Protein AF-A0AA97B9Y9-F1 (afdb_monomer_lite)

Secondary structure (DSSP, 8-state):
---SSSHHHHHHHHHHHHHHHHHHHHHHHHHTT-----PPPHHHHHHHHSTTTHHHHHHHHHHHH---HHHHHHHHHHHHHHHHHHHT-

Radius of gyration: 20.2 Å; chains: 1; bounding box: 50×32×57 Å

Structure (mmCIF, N/CA/C/O backbone):
data_AF-A0AA97B9Y9-F1
#
_entry.id   AF-A0AA97B9Y9-F1
#
loop_
_atom_site.group_PDB
_atom_site.id
_atom_site.type_symbol
_atom_site.label_atom_id
_atom_site.label_alt_id
_atom_site.label_comp_id
_atom_site.label_asym_id
_atom_site.label_entity_id
_atom_site.label_seq_id
_atom_site.pdbx_PDB_ins_code
_atom_site.Cartn_x
_atom_site.Cartn_y
_atom_site.Cartn_z
_atom_site.occupancy
_atom_site.B_iso_or_equiv
_atom_site.auth_seq_id
_atom_site.auth_comp_id
_atom_site.auth_asym_id
_atom_site.auth_atom_id
_atom_site.pdbx_PDB_model_num
ATOM 1 N N . MET A 1 1 ? 38.855 10.175 -38.513 1.00 45.97 1 MET A N 1
ATOM 2 C CA . MET A 1 1 ? 37.404 10.071 -38.802 1.00 45.97 1 MET A CA 1
ATOM 3 C C . MET A 1 1 ? 36.921 8.634 -38.584 1.00 45.97 1 MET A C 1
ATOM 5 O O . MET A 1 1 ? 36.711 7.921 -39.550 1.00 45.97 1 MET A O 1
ATOM 9 N N . ILE A 1 2 ? 36.770 8.193 -37.329 1.00 48.09 2 ILE A N 1
ATOM 10 C CA . ILE A 1 2 ? 36.139 6.903 -36.964 1.00 48.09 2 ILE A CA 1
ATOM 11 C C . ILE A 1 2 ? 35.674 6.994 -35.501 1.00 48.09 2 ILE A C 1
ATOM 13 O O . ILE A 1 2 ? 36.324 6.473 -34.605 1.00 48.09 2 ILE A O 1
ATOM 17 N N . SER A 1 3 ? 34.587 7.723 -35.227 1.00 44.91 3 SER A N 1
ATOM 18 C CA . SER A 1 3 ? 34.043 7.799 -33.854 1.00 44.91 3 SER A CA 1
ATOM 19 C C . SER A 1 3 ? 32.519 7.728 -33.740 1.00 44.91 3 SER A C 1
ATOM 21 O O . SER A 1 3 ? 32.015 7.844 -32.631 1.00 44.91 3 SER A O 1
ATOM 23 N N . SER A 1 4 ? 31.765 7.464 -34.814 1.00 50.84 4 SER A N 1
ATOM 24 C CA . SER A 1 4 ? 30.296 7.628 -34.756 1.00 50.84 4 SER A CA 1
ATOM 25 C C . SER A 1 4 ? 29.445 6.365 -34.947 1.00 50.84 4 SER A C 1
ATOM 27 O O . SER A 1 4 ? 28.227 6.482 -34.930 1.00 50.84 4 SER A O 1
ATOM 29 N N . SER A 1 5 ? 30.011 5.157 -35.085 1.00 51.38 5 SER A N 1
ATOM 30 C CA . SER A 1 5 ? 29.203 3.962 -35.444 1.00 51.38 5 SER A CA 1
ATOM 31 C C . SER A 1 5 ? 28.964 2.922 -34.340 1.00 51.38 5 SER A C 1
ATOM 33 O O . SER A 1 5 ? 28.183 1.998 -34.555 1.00 51.38 5 SER A O 1
ATOM 35 N N . ILE A 1 6 ? 29.595 3.031 -33.165 1.00 54.41 6 ILE A N 1
ATOM 36 C CA . ILE A 1 6 ? 29.570 1.950 -32.150 1.00 54.41 6 ILE A CA 1
ATOM 37 C C . ILE A 1 6 ? 28.621 2.271 -30.976 1.00 54.41 6 ILE A C 1
ATOM 39 O O . ILE A 1 6 ? 28.101 1.360 -30.331 1.00 54.41 6 ILE A O 1
ATOM 43 N N . GLY A 1 7 ? 28.317 3.554 -30.742 1.00 56.56 7 GLY A N 1
ATOM 44 C CA . GLY A 1 7 ? 27.512 4.008 -29.600 1.00 56.56 7 GLY A CA 1
ATOM 45 C C . GLY A 1 7 ? 26.084 3.454 -29.575 1.00 56.56 7 GLY A C 1
ATOM 46 O O . GLY A 1 7 ? 25.626 3.004 -28.530 1.00 56.56 7 GLY A O 1
ATOM 47 N N . TRP A 1 8 ? 25.401 3.397 -30.724 1.00 52.94 8 TRP A N 1
ATOM 48 C CA . TRP A 1 8 ? 24.008 2.925 -30.795 1.00 52.94 8 TRP A CA 1
ATOM 49 C C . TRP A 1 8 ? 23.865 1.410 -30.635 1.00 52.94 8 TRP A C 1
ATOM 51 O O . TRP A 1 8 ? 22.852 0.928 -30.139 1.00 52.94 8 TRP A O 1
ATOM 61 N N . LYS A 1 9 ? 24.886 0.639 -31.033 1.00 58.88 9 LYS A N 1
ATOM 62 C CA . LYS A 1 9 ? 24.889 -0.818 -30.840 1.00 58.88 9 LYS A CA 1
ATOM 63 C C . LYS A 1 9 ? 25.019 -1.165 -29.362 1.00 58.88 9 LYS A C 1
ATOM 65 O O . LYS A 1 9 ? 24.328 -2.064 -28.897 1.00 58.88 9 LYS A O 1
ATOM 70 N N . LEU A 1 10 ? 25.868 -0.438 -28.633 1.00 59.22 10 LEU A N 1
ATOM 71 C CA . LEU A 1 10 ? 26.098 -0.677 -27.213 1.00 59.22 10 LEU A CA 1
ATOM 72 C C . LEU A 1 10 ? 24.880 -0.293 -26.362 1.00 59.22 10 LEU A C 1
ATOM 74 O O . LEU A 1 10 ? 24.491 -1.065 -25.492 1.00 59.22 10 LEU A O 1
ATOM 78 N N . THR A 1 11 ? 24.226 0.838 -26.651 1.00 62.88 11 THR A N 1
ATOM 79 C CA . THR A 1 11 ? 22.986 1.232 -25.960 1.00 62.88 11 THR A CA 1
ATOM 80 C C . THR A 1 11 ? 21.833 0.272 -26.249 1.00 62.88 11 THR A C 1
ATOM 82 O O . THR A 1 11 ? 21.099 -0.092 -25.332 1.00 62.88 11 THR A O 1
ATOM 85 N N . HIS A 1 12 ? 21.705 -0.208 -27.488 1.00 62.81 12 HIS A N 1
ATOM 86 C CA . HIS A 1 12 ? 20.679 -1.182 -27.865 1.00 62.81 12 HIS A CA 1
ATOM 87 C C . HIS A 1 12 ? 20.908 -2.560 -27.218 1.00 62.81 12 HIS A C 1
ATOM 89 O O . HIS A 1 12 ? 19.967 -3.186 -26.733 1.00 62.81 12 HIS A O 1
ATOM 95 N N . LEU A 1 13 ? 22.165 -3.012 -27.142 1.00 61.84 13 LEU A N 1
ATOM 96 C CA . LEU A 1 13 ? 22.542 -4.244 -26.442 1.00 61.84 13 LEU A CA 1
ATOM 97 C C . LEU A 1 13 ? 22.288 -4.155 -24.933 1.00 61.84 13 LEU A C 1
ATOM 99 O O . LEU A 1 13 ? 21.790 -5.117 -24.352 1.00 61.84 13 LEU A O 1
ATOM 103 N N . LEU A 1 14 ? 22.586 -3.014 -24.300 1.00 61.59 14 LEU A N 1
ATOM 104 C CA . LEU A 1 14 ? 22.314 -2.812 -22.874 1.00 61.59 14 LEU A CA 1
ATOM 105 C C . LEU A 1 14 ? 20.805 -2.824 -22.589 1.00 61.59 14 LEU A C 1
ATOM 107 O O . LEU A 1 14 ? 20.368 -3.519 -21.676 1.00 61.59 14 LEU A O 1
ATOM 111 N N . ALA A 1 15 ? 20.010 -2.119 -23.402 1.00 60.62 15 ALA A N 1
ATOM 112 C CA . ALA A 1 15 ? 18.554 -2.084 -23.271 1.00 60.62 15 ALA A CA 1
ATOM 113 C C . ALA A 1 15 ? 17.935 -3.484 -23.410 1.00 60.62 15 ALA A C 1
ATOM 115 O O . ALA A 1 15 ? 17.150 -3.892 -22.560 1.00 60.62 15 ALA A O 1
ATOM 116 N N . LEU A 1 16 ? 18.367 -4.262 -24.410 1.00 61.16 16 LEU A N 1
ATOM 117 C CA . LEU A 1 16 ? 17.884 -5.627 -24.629 1.00 61.16 16 LEU A CA 1
ATOM 118 C C . LEU A 1 16 ? 18.212 -6.562 -23.451 1.00 61.16 16 LEU A C 1
ATOM 120 O O . LEU A 1 16 ? 17.390 -7.396 -23.069 1.00 61.16 16 LEU A O 1
ATOM 124 N N . ARG A 1 17 ? 19.396 -6.415 -22.840 1.00 58.34 17 ARG A N 1
ATOM 125 C CA . ARG A 1 17 ? 19.774 -7.202 -21.656 1.00 58.34 17 ARG A CA 1
ATOM 126 C C . ARG A 1 17 ? 18.979 -6.819 -20.408 1.00 58.34 17 ARG A C 1
ATOM 128 O O . ARG A 1 17 ? 18.638 -7.711 -19.637 1.00 58.34 17 ARG A O 1
ATOM 135 N N . ILE A 1 18 ? 18.666 -5.536 -20.226 1.00 63.50 18 ILE A N 1
ATOM 136 C CA . ILE A 1 18 ? 17.851 -5.049 -19.103 1.00 63.50 18 ILE A CA 1
ATOM 137 C C . ILE A 1 18 ? 16.414 -5.575 -19.221 1.00 63.50 18 ILE A C 1
ATOM 139 O O . ILE A 1 18 ? 15.885 -6.119 -18.255 1.00 63.50 18 ILE A O 1
ATOM 143 N N . THR A 1 19 ? 15.807 -5.508 -20.411 1.00 61.84 19 THR A N 1
ATOM 144 C CA . THR A 1 19 ? 14.450 -6.033 -20.645 1.00 61.84 19 THR A CA 1
ATOM 145 C C . THR A 1 19 ? 14.368 -7.540 -20.395 1.00 61.84 19 THR A C 1
ATOM 147 O O . THR A 1 19 ? 13.420 -8.018 -19.777 1.00 61.84 19 THR A O 1
ATOM 150 N N . CYS A 1 20 ? 15.380 -8.299 -20.823 1.00 60.56 20 CYS A N 1
ATOM 151 C CA . CYS A 1 20 ? 15.402 -9.749 -20.637 1.00 60.56 20 CYS A CA 1
ATOM 152 C C . CYS A 1 20 ? 15.560 -10.157 -19.162 1.00 60.56 20 CYS A C 1
ATOM 154 O O . CYS A 1 20 ? 15.005 -11.174 -18.751 1.00 60.56 20 CYS A O 1
ATOM 156 N N . PHE A 1 21 ? 16.288 -9.367 -18.362 1.00 65.06 21 PHE A N 1
ATOM 157 C CA . PHE A 1 21 ? 16.369 -9.578 -16.915 1.00 65.06 21 PHE A CA 1
ATOM 158 C C . PHE A 1 21 ? 15.013 -9.344 -16.239 1.00 65.06 21 PHE A C 1
ATOM 16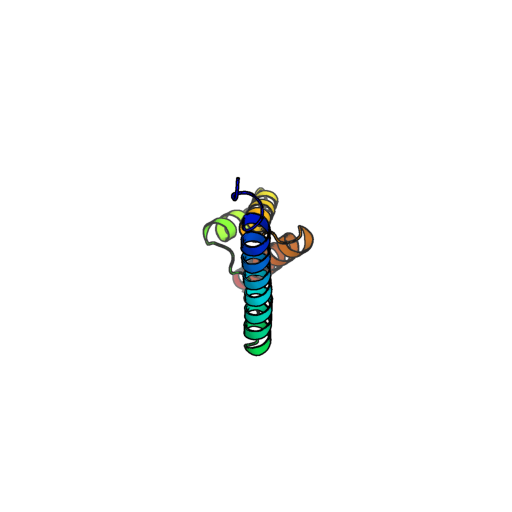0 O O . PHE A 1 21 ? 14.636 -10.129 -15.379 1.00 65.06 21 PHE A O 1
ATOM 167 N N . GLY A 1 22 ? 14.255 -8.332 -16.681 1.00 62.62 22 GLY A N 1
ATOM 168 C CA . GLY A 1 22 ? 12.886 -8.095 -16.213 1.00 62.62 22 GLY A CA 1
ATOM 169 C C . GLY A 1 22 ? 11.966 -9.295 -16.445 1.00 62.62 22 GLY A C 1
ATOM 170 O O . GLY A 1 22 ? 11.313 -9.735 -15.513 1.00 62.62 22 GLY A O 1
ATOM 171 N N . LEU A 1 23 ? 11.991 -9.887 -17.645 1.00 67.25 23 LEU A N 1
ATOM 172 C CA . LEU A 1 23 ? 11.171 -11.065 -17.977 1.00 67.25 23 LEU A CA 1
ATOM 173 C C . LEU A 1 23 ? 11.568 -12.323 -17.192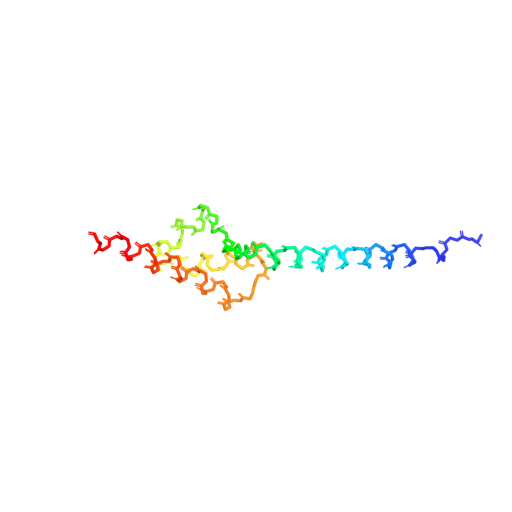 1.00 67.25 23 LEU A C 1
ATOM 175 O O . LEU A 1 23 ? 10.712 -13.118 -16.819 1.00 67.25 23 LEU A O 1
ATOM 179 N N . LEU A 1 24 ? 12.868 -12.517 -16.950 1.00 70.25 24 LEU A N 1
ATOM 180 C CA . LEU A 1 24 ? 13.352 -13.629 -16.133 1.00 70.25 24 LEU A CA 1
ATOM 181 C C . LEU A 1 24 ? 12.926 -13.454 -14.670 1.00 70.25 24 LEU A C 1
ATOM 183 O O . LEU A 1 24 ? 12.551 -14.428 -14.028 1.00 70.25 24 LEU A O 1
ATOM 187 N N . LEU A 1 25 ? 12.983 -12.223 -14.158 1.00 66.44 25 LEU A N 1
ATOM 188 C CA . LEU A 1 25 ? 12.557 -11.897 -12.804 1.00 66.44 25 LEU A CA 1
ATOM 189 C C . LEU A 1 25 ? 11.050 -12.140 -12.644 1.00 66.44 25 LEU A C 1
ATOM 191 O O . LEU A 1 25 ? 10.660 -12.847 -11.725 1.00 66.44 25 LEU A O 1
ATOM 195 N N . ASP A 1 26 ? 10.240 -11.660 -13.589 1.00 62.06 26 ASP A N 1
ATOM 196 C CA . ASP A 1 26 ? 8.784 -11.861 -13.634 1.00 62.06 26 ASP A CA 1
ATOM 197 C C . ASP A 1 26 ? 8.416 -13.357 -13.618 1.00 62.06 26 ASP A C 1
ATOM 199 O O . ASP A 1 26 ? 7.635 -13.808 -12.784 1.00 62.06 26 ASP A O 1
ATOM 203 N N . LEU A 1 27 ? 9.091 -14.162 -14.451 1.00 67.38 27 LEU A N 1
ATOM 204 C CA . LEU A 1 27 ? 8.889 -15.613 -14.526 1.00 67.38 27 LEU A CA 1
ATOM 205 C C . LEU A 1 27 ? 9.317 -16.352 -13.249 1.00 67.38 27 LEU A C 1
ATOM 207 O O . LEU A 1 27 ? 8.712 -17.360 -12.889 1.00 67.38 27 LEU A O 1
ATOM 211 N N . ILE A 1 28 ? 10.383 -15.894 -12.583 1.00 71.00 28 ILE A N 1
ATOM 212 C CA . ILE A 1 28 ? 10.846 -16.481 -11.319 1.00 71.00 28 ILE A CA 1
ATOM 213 C C . ILE A 1 28 ? 9.865 -16.152 -10.192 1.00 71.00 28 ILE A C 1
ATOM 215 O O . ILE A 1 28 ? 9.592 -17.033 -9.382 1.00 71.00 28 ILE A O 1
ATOM 219 N N . LEU A 1 29 ? 9.327 -14.929 -10.147 1.00 64.44 29 LEU A N 1
ATOM 220 C CA . LEU A 1 29 ? 8.323 -14.537 -9.156 1.00 64.44 29 LEU A CA 1
ATOM 221 C C . LEU A 1 29 ? 7.016 -15.323 -9.343 1.00 64.44 29 LEU A C 1
ATOM 223 O O . LEU A 1 29 ? 6.515 -15.881 -8.369 1.00 64.44 29 LEU A O 1
ATOM 227 N N . ASP A 1 30 ? 6.536 -15.451 -10.584 1.00 60.03 30 ASP A N 1
ATOM 228 C CA . ASP A 1 30 ? 5.344 -16.239 -10.940 1.00 60.03 30 ASP A CA 1
ATOM 229 C C . ASP A 1 30 ? 5.497 -17.724 -10.555 1.00 60.03 30 ASP A C 1
ATOM 231 O O . ASP A 1 30 ? 4.640 -18.307 -9.893 1.00 60.03 30 ASP A O 1
ATOM 235 N N . ARG A 1 31 ? 6.653 -18.331 -10.864 1.00 71.94 31 ARG A N 1
ATOM 236 C CA . ARG A 1 31 ? 6.956 -19.737 -10.530 1.00 71.94 31 ARG A CA 1
ATOM 237 C C . ARG A 1 31 ? 7.058 -20.032 -9.038 1.00 71.94 31 ARG A C 1
ATOM 239 O O . ARG A 1 31 ? 6.959 -21.203 -8.669 1.00 71.94 31 ARG A O 1
ATOM 246 N N . LEU A 1 32 ? 7.349 -19.028 -8.217 1.00 66.62 32 LEU A N 1
ATOM 247 C CA . LEU A 1 32 ? 7.538 -19.195 -6.779 1.00 66.62 32 LEU A CA 1
ATOM 248 C C . LEU A 1 32 ? 6.247 -18.987 -5.976 1.00 66.62 32 LEU A C 1
ATOM 250 O O . LEU A 1 32 ? 6.312 -19.122 -4.756 1.00 66.62 32 LEU A O 1
ATOM 254 N N . GLU A 1 33 ? 5.110 -18.673 -6.619 1.00 52.12 33 GLU A N 1
ATOM 255 C CA . GLU A 1 33 ? 3.852 -18.283 -5.943 1.00 52.12 33 GLU A CA 1
ATOM 256 C C . GLU A 1 33 ? 4.082 -17.227 -4.848 1.00 52.12 33 GLU A C 1
ATOM 258 O O . GLU A 1 33 ? 3.330 -17.108 -3.879 1.00 52.12 33 GLU A O 1
ATOM 263 N N . ILE A 1 34 ? 5.150 -16.438 -4.985 1.00 49.28 34 ILE A N 1
ATOM 264 C CA . ILE A 1 34 ? 5.354 -15.277 -4.145 1.00 49.28 34 ILE A CA 1
ATOM 265 C C . ILE A 1 34 ? 4.542 -14.180 -4.821 1.00 49.28 34 ILE A C 1
ATOM 267 O O . ILE A 1 34 ? 5.071 -13.344 -5.551 1.00 49.28 34 ILE A O 1
ATOM 271 N N . ASP A 1 35 ? 3.240 -14.169 -4.528 1.00 50.09 35 ASP A N 1
ATOM 272 C CA . ASP A 1 35 ? 2.549 -12.908 -4.306 1.00 50.09 35 ASP A CA 1
ATOM 273 C C . ASP A 1 35 ? 3.422 -12.200 -3.276 1.00 50.09 35 ASP A C 1
ATOM 275 O O . ASP A 1 35 ? 3.391 -12.518 -2.089 1.00 50.09 35 ASP A O 1
ATOM 279 N N . THR A 1 36 ? 4.335 -11.336 -3.708 1.00 49.81 36 THR A N 1
ATOM 280 C CA . THR A 1 36 ? 4.868 -10.344 -2.793 1.00 49.81 36 THR A CA 1
ATOM 281 C C . THR A 1 36 ? 3.738 -9.335 -2.703 1.00 49.81 36 THR A C 1
ATOM 283 O O . THR A 1 36 ? 3.670 -8.479 -3.591 1.00 49.81 36 THR A O 1
ATOM 286 N N . PRO A 1 37 ? 2.848 -9.363 -1.684 1.00 52.69 3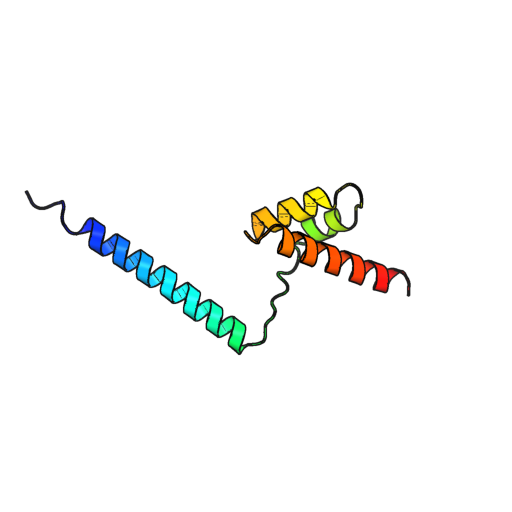7 PRO A N 1
ATOM 287 C CA . PRO A 1 37 ? 2.175 -8.134 -1.339 1.00 52.69 37 PRO A CA 1
ATOM 288 C C . PRO A 1 37 ? 3.342 -7.226 -1.001 1.00 52.69 37 PRO A C 1
ATOM 290 O O . PRO A 1 37 ? 4.057 -7.491 -0.034 1.00 52.69 37 PRO A O 1
ATOM 293 N N . PHE A 1 38 ? 3.650 -6.278 -1.885 1.00 57.72 38 PHE A N 1
ATOM 294 C CA . PHE A 1 38 ? 4.750 -5.352 -1.691 1.00 57.72 38 PHE A CA 1
ATOM 295 C C . PHE A 1 38 ? 4.538 -4.771 -0.299 1.00 57.72 38 PHE A C 1
ATOM 297 O O . PHE A 1 38 ? 3.563 -4.047 -0.065 1.00 57.72 38 PHE A O 1
ATOM 304 N N . GLN A 1 39 ? 5.336 -5.258 0.657 1.00 63.12 39 GLN A N 1
ATOM 305 C CA . GLN A 1 39 ? 5.008 -5.081 2.057 1.00 63.12 39 GLN A CA 1
ATOM 306 C C . GLN A 1 39 ? 5.109 -3.591 2.300 1.00 63.12 39 GLN A C 1
ATOM 308 O O . GLN A 1 39 ? 6.151 -2.989 2.040 1.00 63.12 39 GLN A O 1
ATOM 313 N N . LEU A 1 40 ? 3.999 -2.995 2.735 1.00 74.31 40 LEU A N 1
ATOM 314 C CA . LEU A 1 40 ? 3.957 -1.573 3.024 1.00 74.31 40 LEU A CA 1
ATOM 315 C C . LEU A 1 40 ? 5.130 -1.234 3.937 1.00 74.31 40 LEU A C 1
ATOM 317 O O . LEU A 1 40 ? 5.317 -1.871 4.976 1.00 74.31 40 LEU A O 1
ATOM 321 N N . SER A 1 41 ? 5.916 -0.235 3.550 1.00 79.44 41 SER A N 1
ATOM 322 C CA . SER A 1 41 ? 6.972 0.278 4.414 1.00 79.44 41 SER A CA 1
ATOM 323 C C . SER A 1 41 ? 6.369 0.680 5.767 1.00 79.44 41 SER A C 1
ATOM 325 O O . SER A 1 41 ? 5.249 1.199 5.815 1.00 79.44 41 SER A O 1
ATOM 327 N N . GLU A 1 42 ? 7.088 0.468 6.874 1.00 80.94 42 GLU A N 1
ATOM 328 C CA . GLU A 1 42 ? 6.606 0.779 8.236 1.00 80.94 42 GLU A CA 1
ATOM 329 C C . GLU A 1 42 ? 6.089 2.219 8.358 1.00 80.94 42 GLU A C 1
ATOM 331 O O . GLU A 1 42 ? 5.091 2.493 9.023 1.00 80.94 42 GLU A O 1
ATOM 336 N N . ARG A 1 43 ? 6.712 3.146 7.626 1.00 84.00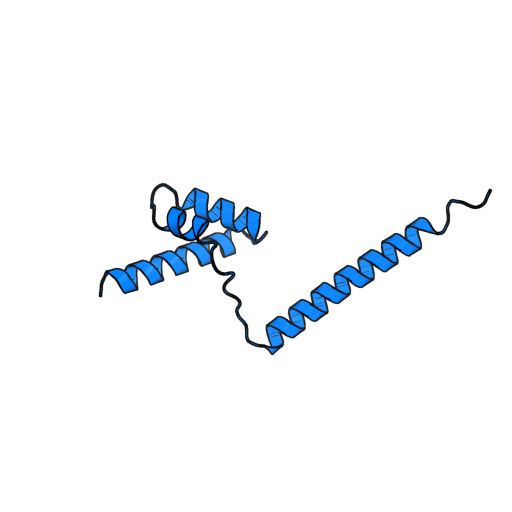 43 ARG A N 1
ATOM 337 C CA . ARG A 1 43 ? 6.258 4.535 7.530 1.00 84.00 43 ARG A CA 1
ATOM 338 C C . ARG A 1 43 ? 4.873 4.656 6.887 1.00 84.00 43 ARG A C 1
ATOM 340 O O . ARG A 1 43 ? 4.037 5.399 7.389 1.00 84.00 43 ARG A O 1
ATOM 347 N N . ILE A 1 44 ? 4.624 3.943 5.789 1.00 84.06 44 ILE A N 1
ATOM 348 C CA . ILE A 1 44 ? 3.342 3.970 5.072 1.00 84.06 44 ILE A CA 1
ATOM 349 C C . ILE A 1 44 ? 2.252 3.328 5.930 1.00 84.06 44 ILE A C 1
ATOM 351 O O . ILE A 1 44 ? 1.152 3.869 6.004 1.00 84.06 44 ILE A O 1
ATOM 355 N N . LYS A 1 45 ? 2.570 2.243 6.649 1.00 86.12 45 LYS A N 1
ATOM 356 C CA . LYS A 1 45 ? 1.653 1.604 7.603 1.00 86.12 45 LYS A CA 1
ATOM 357 C C . LYS A 1 45 ? 1.151 2.583 8.662 1.00 86.12 45 LYS A C 1
ATOM 359 O O . LYS A 1 45 ? -0.052 2.655 8.884 1.00 86.12 45 LYS A O 1
ATOM 364 N N . GLN A 1 46 ? 2.041 3.368 9.274 1.00 85.50 46 GLN A N 1
ATOM 365 C CA . GLN A 1 46 ? 1.644 4.365 10.278 1.00 85.50 46 GLN A CA 1
ATOM 366 C C . GLN A 1 46 ? 0.714 5.436 9.698 1.00 85.50 46 GLN A C 1
ATOM 368 O O . GLN A 1 46 ? -0.279 5.799 10.320 1.00 85.50 46 GLN A O 1
ATOM 373 N N . ILE A 1 47 ? 1.008 5.916 8.489 1.00 86.44 47 ILE A N 1
ATOM 374 C CA . ILE A 1 47 ? 0.215 6.957 7.821 1.00 86.44 47 ILE A CA 1
ATOM 375 C C . ILE A 1 47 ? -1.142 6.404 7.352 1.00 86.44 47 ILE A C 1
ATOM 377 O O . ILE A 1 47 ? -2.141 7.118 7.391 1.00 86.44 47 ILE A O 1
ATOM 381 N N . ALA A 1 48 ? -1.197 5.134 6.939 1.00 85.50 48 ALA A N 1
ATOM 382 C CA . ALA A 1 48 ? -2.418 4.470 6.485 1.00 85.50 48 ALA A CA 1
ATOM 383 C C . ALA A 1 48 ? -3.456 4.282 7.605 1.00 85.50 48 ALA A C 1
ATOM 385 O O . ALA A 1 48 ? -4.653 4.272 7.324 1.00 85.50 48 ALA A O 1
ATOM 386 N N . LEU A 1 49 ? -3.013 4.163 8.861 1.00 84.12 49 LEU A N 1
ATOM 387 C CA . LEU A 1 49 ? -3.899 4.065 10.028 1.00 84.12 49 LEU A CA 1
ATOM 388 C C . LEU A 1 49 ? -4.602 5.391 10.351 1.00 84.12 49 LEU A C 1
ATOM 390 O O . LEU A 1 49 ? -5.667 5.386 10.968 1.00 84.12 49 LEU A O 1
ATOM 394 N N . ASP A 1 50 ? -4.043 6.520 9.911 1.00 86.88 50 ASP A N 1
ATOM 395 C CA . ASP A 1 50 ? -4.653 7.834 10.071 1.00 86.88 50 ASP A CA 1
ATOM 396 C C . ASP A 1 50 ? -5.689 8.091 8.957 1.00 86.88 50 ASP A C 1
ATOM 398 O O . ASP A 1 50 ? -5.322 8.288 7.790 1.00 86.88 50 ASP A O 1
ATOM 402 N N . PRO A 1 51 ? -6.996 8.208 9.268 1.00 79.56 51 PRO A N 1
ATOM 403 C CA . PRO A 1 51 ? -8.031 8.393 8.245 1.00 79.56 51 PRO A CA 1
ATOM 404 C C . PRO A 1 51 ? -7.868 9.711 7.475 1.00 79.56 51 PRO A C 1
ATOM 406 O O . PRO A 1 51 ? -8.246 9.809 6.309 1.00 79.56 51 PRO A O 1
ATOM 409 N N . LYS A 1 52 ? -7.253 10.722 8.100 1.00 86.56 52 LYS A N 1
ATOM 410 C CA . LYS A 1 52 ? -6.954 12.018 7.473 1.00 86.56 52 LYS A CA 1
ATOM 411 C C . LYS A 1 52 ? -5.760 11.963 6.515 1.00 86.56 52 LYS A C 1
ATOM 413 O O . LYS A 1 52 ? -5.593 12.884 5.721 1.00 86.56 52 LYS A O 1
ATOM 418 N N . ARG A 1 53 ? -4.934 10.912 6.587 1.00 88.38 53 ARG A N 1
ATOM 419 C CA . ARG A 1 53 ? -3.682 10.778 5.826 1.00 88.38 53 ARG A CA 1
ATOM 420 C C . ARG A 1 53 ? -3.657 9.573 4.882 1.00 88.38 53 ARG A C 1
ATOM 422 O O . ARG A 1 53 ? -2.675 9.384 4.173 1.00 88.38 53 ARG A O 1
ATOM 429 N N . LYS A 1 54 ? -4.760 8.827 4.753 1.00 88.00 54 LYS A N 1
ATOM 430 C CA . LYS A 1 54 ? -4.903 7.725 3.780 1.00 88.00 54 LYS A CA 1
ATOM 431 C C . LYS A 1 54 ? -4.498 8.125 2.351 1.00 88.00 54 LYS A C 1
ATOM 433 O O . LYS A 1 54 ? -3.812 7.373 1.669 1.00 88.00 54 LYS A O 1
ATOM 438 N N . VAL A 1 55 ? -4.863 9.332 1.912 1.00 90.06 55 VAL A N 1
ATOM 439 C CA . VAL A 1 55 ? -4.503 9.851 0.576 1.00 90.06 55 VAL A CA 1
ATOM 440 C C . VAL A 1 55 ? -2.988 10.052 0.423 1.00 90.06 55 VAL A C 1
ATOM 442 O O . VAL A 1 55 ? -2.436 9.811 -0.648 1.00 90.06 55 VAL A O 1
ATOM 445 N N . GLU A 1 56 ? -2.306 10.461 1.494 1.00 91.12 56 GLU A N 1
ATOM 446 C CA . GLU A 1 56 ? -0.845 10.597 1.534 1.00 91.12 56 GLU A CA 1
ATOM 447 C C . GLU A 1 56 ? -0.167 9.222 1.463 1.00 91.12 56 GLU A C 1
ATOM 449 O O . GLU A 1 56 ? 0.771 9.050 0.689 1.00 91.12 56 GLU A O 1
ATOM 454 N N . ALA A 1 57 ? -0.683 8.226 2.192 1.00 89.38 57 ALA A N 1
ATOM 455 C CA . ALA A 1 57 ? -0.177 6.853 2.146 1.00 89.38 57 ALA A CA 1
ATOM 456 C C . ALA A 1 57 ? -0.276 6.241 0.736 1.00 89.38 57 ALA A C 1
ATOM 458 O O . ALA A 1 57 ? 0.686 5.645 0.257 1.00 89.38 57 ALA A O 1
ATOM 459 N N . ILE A 1 58 ? -1.402 6.453 0.044 1.00 89.62 58 ILE A N 1
ATOM 460 C CA . ILE A 1 58 ? -1.616 5.989 -1.339 1.00 89.62 58 ILE A CA 1
ATOM 461 C C . ILE A 1 58 ? -0.624 6.652 -2.302 1.00 89.62 58 ILE A C 1
ATOM 463 O O . ILE A 1 58 ? -0.044 5.977 -3.151 1.00 89.62 58 ILE A O 1
ATOM 467 N N . ARG A 1 59 ? -0.400 7.966 -2.165 1.00 90.44 59 ARG A N 1
ATOM 468 C CA . ARG A 1 59 ? 0.585 8.693 -2.980 1.00 90.44 59 ARG A CA 1
ATOM 469 C C . ARG A 1 59 ? 2.003 8.175 -2.767 1.00 90.44 59 ARG A C 1
ATOM 471 O O . ARG A 1 59 ? 2.687 7.903 -3.745 1.00 90.44 59 ARG A O 1
ATOM 478 N N . LEU A 1 60 ? 2.421 8.004 -1.513 1.00 88.44 60 LEU A N 1
ATOM 479 C CA . LEU A 1 60 ? 3.753 7.487 -1.187 1.00 88.44 60 LEU A CA 1
ATOM 480 C C . LEU A 1 60 ? 3.959 6.076 -1.745 1.00 88.44 60 LEU A C 1
ATOM 482 O O . LEU A 1 60 ? 4.981 5.810 -2.368 1.00 88.44 60 LEU A O 1
ATOM 486 N N . TYR A 1 61 ? 2.963 5.201 -1.604 1.00 85.75 61 TYR A N 1
ATOM 487 C CA . TYR A 1 61 ? 3.014 3.852 -2.165 1.00 85.75 61 TYR A CA 1
ATOM 488 C C . TYR A 1 61 ? 3.122 3.862 -3.694 1.00 85.75 61 TYR A C 1
ATOM 490 O O . TYR A 1 61 ? 3.944 3.166 -4.281 1.00 85.75 61 TYR A O 1
ATOM 498 N N . GLN A 1 62 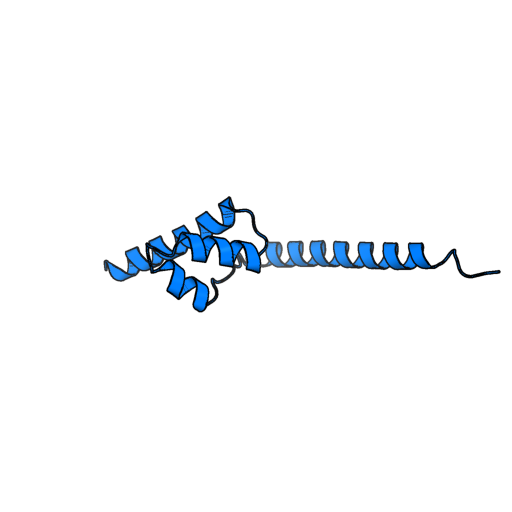? 2.346 4.715 -4.362 1.00 88.00 62 GLN A N 1
ATOM 499 C CA . GLN A 1 62 ? 2.449 4.893 -5.806 1.00 88.00 62 GLN A CA 1
ATOM 500 C C . GLN A 1 62 ? 3.835 5.406 -6.233 1.00 88.00 62 GLN A C 1
ATOM 502 O O . GLN A 1 62 ? 4.374 4.971 -7.251 1.00 88.00 62 GLN A O 1
ATOM 507 N N . GLU A 1 63 ? 4.421 6.339 -5.482 1.00 85.75 63 GLU A N 1
ATOM 508 C CA . GLU A 1 63 ? 5.730 6.912 -5.796 1.00 85.75 63 GLU A CA 1
ATOM 509 C C . GLU A 1 63 ? 6.875 5.911 -5.616 1.00 85.75 63 GLU A C 1
ATOM 511 O O . GLU A 1 63 ? 7.782 5.899 -6.461 1.00 85.75 63 GLU A O 1
ATOM 516 N N . GLU A 1 64 ? 6.809 5.087 -4.564 1.00 80.38 64 GLU A N 1
ATOM 517 C CA . GLU A 1 64 ? 7.793 4.054 -4.222 1.00 80.38 64 GLU A CA 1
ATOM 518 C C . GLU A 1 64 ? 7.702 2.839 -5.152 1.00 80.38 64 GLU A C 1
ATOM 520 O O . GLU A 1 64 ? 8.725 2.374 -5.654 1.00 80.38 64 GLU A O 1
ATOM 525 N N . THR A 1 65 ? 6.492 2.348 -5.426 1.00 79.69 65 THR A N 1
ATOM 526 C CA . THR A 1 65 ? 6.282 1.094 -6.169 1.00 79.69 65 THR A CA 1
ATOM 527 C C . THR A 1 65 ? 6.035 1.319 -7.663 1.00 79.69 65 THR A C 1
ATOM 529 O O . THR A 1 65 ? 6.075 0.372 -8.442 1.00 79.69 65 THR A O 1
ATOM 532 N N . LYS A 1 66 ? 5.790 2.568 -8.094 1.00 81.69 66 LYS A N 1
ATOM 533 C CA . LYS A 1 66 ? 5.448 2.938 -9.486 1.00 81.69 66 LYS A CA 1
ATOM 534 C C . LYS A 1 66 ? 4.236 2.182 -10.052 1.00 81.69 66 LYS A C 1
ATOM 536 O O . LYS A 1 66 ? 4.108 2.039 -11.266 1.00 81.69 66 LYS A O 1
ATOM 541 N N . VAL A 1 67 ? 3.340 1.739 -9.175 1.00 83.00 67 VAL A N 1
ATOM 542 C CA . VAL A 1 67 ? 2.098 1.041 -9.531 1.00 83.00 67 VAL A CA 1
ATOM 543 C C . VAL A 1 67 ? 1.013 2.015 -9.975 1.00 83.00 67 VAL A C 1
ATOM 545 O O . VAL A 1 67 ? 1.097 3.235 -9.779 1.00 83.00 67 VAL A O 1
ATOM 548 N N . THR A 1 68 ? -0.052 1.485 -10.565 1.00 85.12 68 THR A N 1
ATOM 549 C CA . THR A 1 68 ? -1.218 2.301 -10.892 1.00 85.12 68 THR A CA 1
ATOM 550 C C . THR A 1 68 ? -1.915 2.793 -9.622 1.00 85.12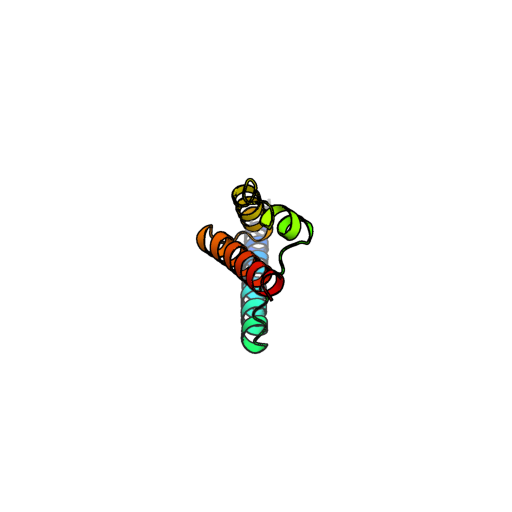 68 THR A C 1
ATOM 552 O O . THR A 1 68 ? -1.829 2.189 -8.552 1.00 85.12 68 THR A O 1
ATOM 555 N N . LEU A 1 69 ? -2.652 3.904 -9.729 1.00 85.62 69 LEU A N 1
ATOM 556 C CA . LEU A 1 69 ? -3.399 4.451 -8.589 1.00 85.62 69 LEU A CA 1
ATOM 557 C C . LEU A 1 69 ? -4.390 3.426 -8.020 1.00 85.62 69 LEU A C 1
ATOM 559 O O . LEU A 1 69 ? -4.594 3.371 -6.814 1.00 85.62 69 LEU A O 1
ATOM 563 N N . ARG A 1 70 ? -4.988 2.605 -8.890 1.00 83.88 70 ARG A N 1
ATOM 564 C CA . ARG A 1 70 ? -5.938 1.565 -8.496 1.00 83.88 70 ARG A CA 1
ATOM 565 C C . ARG A 1 70 ? -5.278 0.504 -7.617 1.00 83.88 70 ARG A C 1
ATOM 567 O O . ARG A 1 70 ? -5.822 0.194 -6.567 1.00 83.88 70 ARG A O 1
ATOM 574 N N . GLU A 1 71 ? -4.115 -0.000 -8.018 1.00 82.06 71 GLU A N 1
ATOM 575 C CA . GLU A 1 71 ? -3.353 -0.987 -7.238 1.00 82.06 71 GLU A CA 1
ATOM 576 C C . GLU A 1 71 ? -2.883 -0.403 -5.902 1.00 82.06 71 GLU A C 1
ATOM 578 O O . GLU A 1 71 ? -2.980 -1.059 -4.870 1.00 82.06 71 GLU A O 1
ATOM 583 N N . ALA A 1 72 ? -2.452 0.864 -5.894 1.00 86.44 72 ALA A N 1
ATOM 584 C CA . ALA A 1 72 ? -2.063 1.547 -4.662 1.00 86.44 72 ALA A CA 1
ATOM 585 C C . ALA A 1 72 ? -3.230 1.699 -3.673 1.00 86.44 72 ALA A C 1
ATOM 587 O O . ALA A 1 72 ? -3.056 1.514 -2.469 1.00 86.44 72 ALA A O 1
ATOM 588 N N . VAL A 1 73 ? -4.422 2.042 -4.171 1.00 88.56 73 VAL A N 1
ATOM 589 C CA . VAL A 1 73 ? -5.634 2.131 -3.345 1.00 88.56 73 VAL A CA 1
ATOM 590 C C . VAL A 1 73 ? -5.985 0.764 -2.768 1.00 88.56 73 VAL A C 1
ATOM 592 O O . VAL A 1 73 ? -6.220 0.674 -1.567 1.00 88.56 73 VAL A O 1
ATOM 595 N N . ASP A 1 74 ? -5.989 -0.275 -3.603 1.00 88.94 74 ASP A N 1
ATOM 596 C CA . ASP A 1 74 ? -6.352 -1.640 -3.216 1.00 88.94 74 ASP A CA 1
ATOM 597 C C . ASP A 1 74 ? -5.432 -2.182 -2.109 1.00 88.94 74 ASP A C 1
ATOM 599 O O . ASP A 1 74 ? -5.906 -2.620 -1.061 1.00 88.94 74 ASP A O 1
ATOM 603 N N . ALA A 1 75 ? -4.115 -2.009 -2.266 1.00 86.75 75 ALA A N 1
ATOM 604 C CA . ALA A 1 75 ? -3.123 -2.430 -1.278 1.00 86.75 75 ALA A CA 1
ATOM 605 C C . ALA A 1 75 ? -3.303 -1.743 0.090 1.00 86.75 75 ALA A C 1
ATOM 607 O O . ALA A 1 75 ? -3.219 -2.385 1.142 1.00 86.75 75 ALA A O 1
ATOM 608 N N . ILE A 1 76 ? -3.559 -0.429 0.094 1.00 87.25 76 ILE A N 1
ATOM 609 C CA . ILE A 1 76 ? -3.767 0.339 1.330 1.00 87.25 76 ILE A CA 1
ATOM 610 C C . ILE A 1 76 ? -5.103 -0.025 1.988 1.00 87.25 76 ILE A C 1
ATOM 612 O O . ILE A 1 76 ? -5.174 -0.122 3.214 1.00 87.25 76 ILE A O 1
ATOM 616 N N . ASP A 1 77 ? -6.161 -0.226 1.201 1.00 89.50 77 ASP A N 1
ATOM 617 C CA . ASP A 1 77 ? -7.481 -0.591 1.720 1.00 89.50 77 ASP A CA 1
ATOM 618 C C . ASP A 1 77 ? -7.468 -1.986 2.355 1.00 89.50 77 ASP A C 1
ATOM 620 O O . ASP A 1 77 ? -7.900 -2.141 3.498 1.00 89.50 77 ASP A O 1
ATOM 624 N N . ALA A 1 78 ? -6.854 -2.964 1.680 1.00 88.69 78 ALA A N 1
ATOM 625 C CA . ALA A 1 78 ? -6.669 -4.317 2.196 1.00 88.69 78 ALA A CA 1
ATOM 626 C C . ALA A 1 78 ? -5.924 -4.324 3.542 1.00 88.69 78 ALA A C 1
ATOM 628 O O . ALA A 1 78 ? -6.345 -5.000 4.485 1.00 88.69 78 ALA A O 1
ATOM 629 N N . TYR A 1 79 ? -4.862 -3.521 3.670 1.00 86.50 79 TYR A N 1
ATOM 630 C CA . TYR A 1 79 ? -4.125 -3.378 4.927 1.00 86.50 79 TYR A CA 1
ATOM 631 C C . TYR A 1 79 ? -4.992 -2.806 6.058 1.00 86.50 79 TYR A C 1
ATOM 633 O O . TYR A 1 79 ? -5.002 -3.343 7.168 1.00 86.50 79 TYR A O 1
ATOM 641 N N . ILE A 1 80 ? -5.747 -1.736 5.787 1.00 88.12 80 ILE A N 1
ATOM 642 C CA . ILE A 1 80 ? -6.634 -1.114 6.781 1.00 88.12 80 ILE A CA 1
ATOM 643 C C . ILE A 1 80 ? -7.726 -2.098 7.211 1.00 88.12 80 ILE A C 1
ATOM 645 O O . ILE A 1 80 ? -7.959 -2.261 8.410 1.00 88.12 80 ILE A O 1
ATOM 649 N N . ALA A 1 81 ? -8.358 -2.786 6.259 1.00 86.81 81 ALA A N 1
ATOM 650 C CA . ALA A 1 81 ? -9.403 -3.768 6.528 1.00 86.81 81 ALA A CA 1
ATOM 651 C C . ALA A 1 81 ? -8.886 -4.922 7.404 1.00 86.81 81 ALA A C 1
ATOM 653 O O . ALA A 1 81 ? -9.529 -5.295 8.388 1.00 86.81 81 ALA A O 1
ATOM 654 N N . GLN A 1 82 ? -7.693 -5.444 7.106 1.00 85.25 82 GLN A N 1
ATOM 655 C CA . GLN A 1 82 ? -7.057 -6.493 7.905 1.00 85.25 82 GLN A CA 1
ATOM 656 C C . GLN A 1 82 ? -6.719 -6.013 9.326 1.00 85.25 82 GLN A C 1
ATOM 658 O O . GLN A 1 82 ? -6.931 -6.743 10.302 1.00 85.25 82 GLN A O 1
ATOM 663 N N . HIS A 1 83 ? -6.234 -4.776 9.463 1.00 85.44 83 HIS A N 1
ATOM 664 C CA . HIS A 1 83 ? -5.915 -4.182 10.760 1.00 85.44 83 HIS A CA 1
ATOM 665 C C . HIS A 1 83 ? -7.170 -3.964 11.619 1.00 85.44 83 HIS A C 1
ATOM 667 O O . HIS A 1 83 ? -7.188 -4.309 12.799 1.00 85.44 83 HIS A O 1
ATOM 673 N N . GLN A 1 84 ? -8.255 -3.467 11.022 1.00 82.69 84 GLN A N 1
ATOM 674 C CA . GLN A 1 84 ? -9.540 -3.280 11.699 1.00 82.69 84 GLN A CA 1
ATOM 675 C C . GLN A 1 84 ? -10.173 -4.611 12.121 1.00 82.69 84 GLN A C 1
ATOM 677 O O . GLN A 1 84 ? -10.663 -4.726 13.243 1.00 82.69 84 GLN A O 1
ATOM 682 N N . ALA A 1 85 ? -10.109 -5.639 11.268 1.00 82.00 85 ALA A N 1
ATOM 683 C CA . ALA A 1 85 ? -10.603 -6.978 11.593 1.00 82.00 85 ALA A CA 1
ATOM 684 C C . ALA A 1 85 ? -9.841 -7.625 12.762 1.00 82.00 85 ALA A C 1
ATOM 686 O O . ALA A 1 85 ? -10.420 -8.408 13.515 1.00 82.00 85 ALA A O 1
ATOM 687 N N . SER A 1 86 ? -8.558 -7.286 12.917 1.00 75.50 86 SER A N 1
ATOM 688 C CA . SER A 1 86 ? -7.718 -7.752 14.025 1.00 75.50 86 SER A CA 1
ATOM 689 C C . SER A 1 86 ? -7.937 -6.943 15.310 1.00 75.50 86 SER A C 1
ATOM 691 O O . SER A 1 86 ? -7.830 -7.500 16.393 1.00 75.50 86 SER A O 1
ATOM 693 N N . SER A 1 87 ? -8.258 -5.647 15.203 1.00 78.62 87 SER A N 1
ATOM 694 C CA . SER A 1 87 ? -8.534 -4.773 16.355 1.00 78.62 87 SER A CA 1
ATOM 695 C C . SER A 1 87 ? -9.930 -4.960 16.957 1.00 78.62 87 SER A C 1
ATOM 697 O O . SER A 1 87 ? -10.132 -4.601 18.113 1.00 78.62 87 SER A O 1
ATOM 699 N N . ASN A 1 88 ? -10.903 -5.449 16.183 1.00 73.50 88 ASN A N 1
ATOM 700 C CA . ASN A 1 88 ? -12.294 -5.627 16.622 1.00 73.50 88 ASN A CA 1
ATOM 701 C C . ASN A 1 88 ? -12.584 -7.042 17.166 1.00 73.50 88 ASN A C 1
ATOM 703 O O . ASN A 1 88 ? -13.741 -7.462 17.214 1.00 73.50 88 ASN A O 1
ATOM 707 N N . ARG A 1 89 ? -11.536 -7.796 17.509 1.00 53.28 89 ARG A N 1
ATOM 708 C CA . ARG A 1 89 ? -11.585 -9.178 17.988 1.00 53.28 89 ARG A CA 1
ATOM 709 C C . ARG A 1 89 ? -10.905 -9.266 19.349 1.00 53.28 89 ARG A C 1
ATOM 711 O O . ARG A 1 89 ? -11.427 -10.025 20.191 1.00 53.28 89 ARG A O 1
#

Foldseek 3Di:
DPDPDCVVVVVVVVVVVVVVVVVVVVVVCVVVVPPPLVPQDPVLLVQLLDPVRVVVSLVVCCVVVVDDSVSSNVSSVVSNVVVVVVVVD

Organism: NCBI:txid2547457

pLDDT: mean 73.28, std 14.02, range [44.91, 91.12]

Sequence (89 aa):
MISSSIGWKLTHLLALRITCFGLLLDLILDRLEIDTPFQLSERIKQIALDPKRKVEAIRLYQEETKVTLREAVDAIDAYIAQHQASSNR